Protein AF-A0A076MW41-F1 (afdb_monomer_lite)

Secondary structure (DSSP, 8-state):
---EEEE-TTTS-HHHHHHHHHHHHHTT-SEEEE---SS--STT-

Radius of gyration: 11.6 Å; chains: 1; bounding box: 28×20×28 Å

Structure (mmCIF, N/CA/C/O backbone):
data_AF-A0A076MW41-F1
#
_entry.id   AF-A0A076MW41-F1
#
loop_
_atom_site.group_PDB
_atom_site.id
_atom_site.type_symbol
_atom_site.label_atom_id
_atom_site.label_alt_id
_atom_site.label_comp_id
_atom_site.label_asym_id
_atom_site.label_entity_id
_atom_site.label_seq_id
_atom_site.pdbx_PDB_ins_code
_atom_site.Cartn_x
_atom_site.Cartn_y
_atom_site.Cartn_z
_atom_site.occupancy
_atom_site.B_iso_or_equiv
_atom_site.auth_seq_id
_atom_site.auth_comp_id
_atom_site.auth_asym_id
_atom_site.auth_atom_id
_atom_site.pdbx_PDB_model_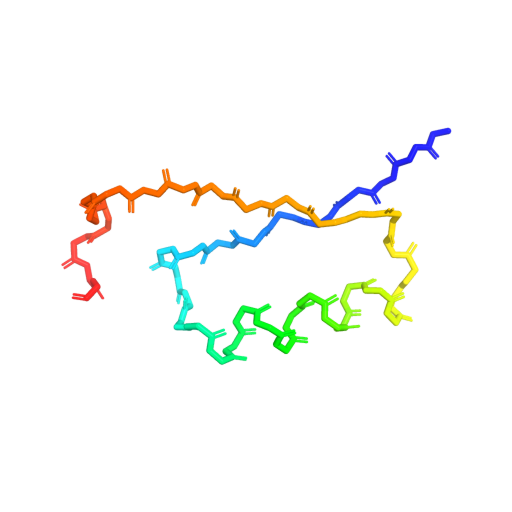num
ATOM 1 N N . MET A 1 1 ? -12.772 11.553 12.628 1.00 89.25 1 MET A N 1
ATOM 2 C CA . MET A 1 1 ? -11.389 11.374 12.135 1.00 89.25 1 MET A CA 1
ATOM 3 C C . MET A 1 1 ? -11.388 10.111 11.296 1.00 89.25 1 MET A C 1
ATOM 5 O O . MET A 1 1 ? -11.949 9.141 11.784 1.00 89.25 1 MET A O 1
ATOM 9 N N . ARG A 1 2 ? -10.866 10.147 10.062 1.00 96.94 2 ARG A N 1
ATOM 10 C CA . ARG A 1 2 ? -10.701 8.959 9.205 1.00 96.94 2 ARG A CA 1
ATOM 11 C C . ARG A 1 2 ? -9.212 8.671 9.043 1.00 96.94 2 ARG A C 1
ATOM 13 O O . ARG A 1 2 ? -8.451 9.627 8.892 1.00 96.94 2 ARG A O 1
ATOM 20 N N . ILE A 1 3 ? -8.814 7.407 9.076 1.00 98.06 3 ILE A N 1
ATOM 21 C CA . ILE A 1 3 ? -7.427 6.957 8.927 1.00 98.06 3 ILE A CA 1
ATOM 22 C C . ILE A 1 3 ? -7.328 6.093 7.669 1.00 98.06 3 ILE A C 1
ATOM 24 O O . ILE A 1 3 ? -8.066 5.121 7.519 1.00 98.06 3 ILE A O 1
ATOM 28 N N . GLY A 1 4 ? -6.416 6.454 6.768 1.00 98.25 4 GLY A N 1
ATOM 29 C CA . GLY A 1 4 ? -6.173 5.731 5.520 1.00 98.25 4 GLY A CA 1
ATOM 30 C C . GLY A 1 4 ? -4.820 5.027 5.490 1.00 98.25 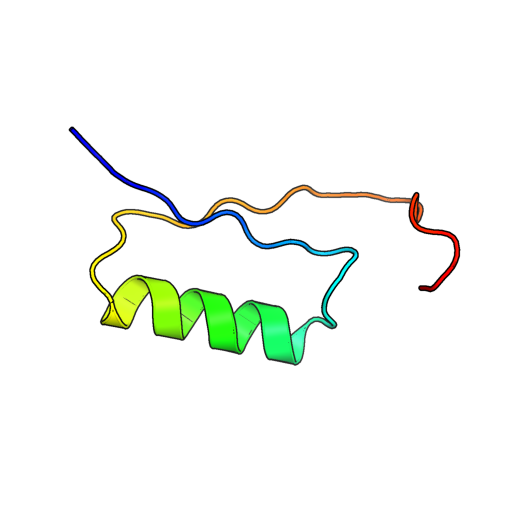4 GLY A C 1
ATOM 31 O O . GLY A 1 4 ? -3.927 5.340 6.282 1.00 98.25 4 GLY A O 1
ATOM 32 N N . TYR A 1 5 ? -4.673 4.093 4.551 1.00 98.56 5 TYR A N 1
ATOM 33 C CA . TYR A 1 5 ? -3.425 3.381 4.272 1.00 98.56 5 TYR A CA 1
ATOM 34 C C . TYR A 1 5 ? -2.920 3.707 2.859 1.00 98.56 5 TYR A C 1
ATOM 36 O O . TYR A 1 5 ? -3.648 3.539 1.882 1.00 98.56 5 TYR A O 1
ATOM 44 N N . ASN A 1 6 ? -1.681 4.187 2.739 1.00 98.25 6 ASN A N 1
ATOM 45 C CA . ASN A 1 6 ? -1.088 4.534 1.446 1.00 98.25 6 ASN A CA 1
ATOM 46 C C . ASN A 1 6 ? -0.332 3.330 0.860 1.00 98.25 6 ASN A C 1
ATOM 48 O O . ASN A 1 6 ? 0.575 2.784 1.492 1.00 98.25 6 ASN A O 1
ATOM 52 N N . LEU A 1 7 ? -0.716 2.929 -0.349 1.00 98.38 7 LEU A N 1
ATOM 53 C CA . LEU A 1 7 ? -0.114 1.847 -1.113 1.00 98.38 7 LEU A CA 1
ATOM 54 C C . LEU A 1 7 ? 1.102 2.356 -1.897 1.00 98.38 7 LEU A C 1
ATOM 56 O O . LEU A 1 7 ? 0.983 3.148 -2.833 1.00 98.38 7 LEU A O 1
ATOM 60 N N . ALA A 1 8 ? 2.281 1.830 -1.569 1.00 96.62 8 ALA A N 1
ATOM 61 C CA . ALA A 1 8 ? 3.528 2.175 -2.245 1.00 96.62 8 ALA A CA 1
ATOM 62 C C . ALA A 1 8 ? 3.694 1.390 -3.561 1.00 96.62 8 ALA A C 1
ATOM 64 O O . ALA A 1 8 ? 4.337 0.338 -3.588 1.00 96.62 8 ALA A O 1
ATOM 65 N N . ALA A 1 9 ? 3.123 1.907 -4.654 1.00 95.25 9 ALA A N 1
ATOM 66 C CA . ALA A 1 9 ? 3.141 1.263 -5.974 1.00 95.25 9 ALA A CA 1
ATOM 67 C C . ALA A 1 9 ? 4.554 0.967 -6.522 1.00 95.25 9 ALA A C 1
ATOM 69 O O . ALA A 1 9 ? 4.741 -0.021 -7.223 1.00 95.25 9 ALA A O 1
ATOM 70 N N . GLU A 1 10 ? 5.558 1.761 -6.141 1.00 94.19 10 GLU A N 1
ATOM 71 C CA . GLU A 1 10 ? 6.964 1.536 -6.524 1.00 94.19 10 GLU A CA 1
ATOM 72 C C . GLU A 1 10 ? 7.688 0.505 -5.656 1.00 94.19 10 GLU A C 1
ATOM 74 O O . GLU A 1 10 ? 8.779 0.056 -5.989 1.00 94.19 10 GLU A O 1
ATOM 79 N N . ALA A 1 11 ? 7.147 0.150 -4.495 1.00 94.31 11 ALA A N 1
ATOM 80 C CA . ALA A 1 11 ? 7.791 -0.828 -3.623 1.00 94.31 11 ALA A CA 1
ATOM 81 C C . ALA A 1 11 ? 7.265 -2.246 -3.880 1.00 94.31 11 ALA A C 1
ATOM 83 O O . ALA A 1 11 ? 7.943 -3.228 -3.578 1.00 94.31 11 ALA A O 1
ATOM 84 N N . PHE A 1 12 ? 6.049 -2.366 -4.423 1.00 94.88 12 PHE A N 1
ATOM 85 C CA . PHE A 1 12 ? 5.340 -3.636 -4.508 1.00 94.88 12 PHE A CA 1
ATOM 86 C C . PHE A 1 12 ? 4.647 -3.829 -5.853 1.00 94.88 12 PHE A C 1
ATOM 88 O O . PHE A 1 12 ? 3.972 -2.947 -6.371 1.00 94.88 12 PHE A O 1
ATOM 95 N N . GLY A 1 13 ? 4.733 -5.046 -6.390 1.00 93.94 13 GLY A N 1
ATOM 96 C CA . GLY A 1 13 ? 4.007 -5.407 -7.603 1.00 93.94 13 GLY A CA 1
ATOM 97 C C . GLY A 1 13 ? 2.487 -5.469 -7.396 1.00 93.94 13 GLY A C 1
ATOM 98 O O . GLY A 1 13 ? 1.990 -5.730 -6.301 1.00 93.94 13 GLY A O 1
ATOM 99 N N . ARG A 1 14 ? 1.733 -5.349 -8.497 1.00 95.38 14 ARG A N 1
ATOM 100 C CA . ARG A 1 14 ? 0.253 -5.299 -8.530 1.00 95.38 14 ARG A CA 1
ATOM 101 C C . ARG A 1 14 ? -0.487 -6.295 -7.625 1.00 95.38 14 ARG A C 1
ATOM 103 O O . ARG A 1 14 ? -1.468 -5.928 -6.992 1.00 95.38 14 ARG A O 1
ATOM 110 N N . LYS A 1 15 ? -0.045 -7.558 -7.552 1.00 98.19 15 LYS A N 1
ATOM 111 C CA . LYS A 1 15 ? -0.714 -8.584 -6.727 1.00 98.19 15 LYS A CA 1
ATOM 112 C C . LYS A 1 15 ? -0.553 -8.308 -5.233 1.00 98.19 15 LYS A C 1
ATOM 114 O O . LYS A 1 15 ? -1.490 -8.527 -4.473 1.00 98.19 15 LYS A O 1
ATOM 119 N N . GLU A 1 16 ? 0.620 -7.830 -4.835 1.00 98.25 16 GLU A N 1
ATOM 120 C CA . GLU A 1 16 ? 0.900 -7.486 -3.446 1.00 98.25 16 GLU A CA 1
ATOM 121 C C . GLU A 1 16 ? 0.148 -6.214 -3.039 1.00 98.25 16 GLU A C 1
ATOM 123 O O . GLU A 1 16 ? -0.443 -6.191 -1.966 1.00 98.25 16 GLU A O 1
ATOM 128 N N . LEU A 1 17 ? 0.041 -5.219 -3.927 1.00 98.31 17 LEU A N 1
ATOM 129 C CA . LEU A 1 17 ? -0.782 -4.024 -3.686 1.00 98.31 17 LEU A CA 1
ATOM 130 C C . LEU A 1 17 ? -2.255 -4.379 -3.429 1.00 98.31 17 LEU A C 1
ATOM 132 O O . LEU A 1 17 ? -2.858 -3.873 -2.487 1.00 98.31 17 LEU A O 1
ATOM 136 N N . VAL A 1 18 ? -2.827 -5.301 -4.212 1.00 98.56 18 VAL A N 1
ATOM 137 C CA . VAL A 1 18 ? -4.200 -5.789 -3.982 1.00 98.56 18 VAL A CA 1
ATOM 138 C C . VAL A 1 18 ? -4.312 -6.518 -2.640 1.00 98.56 18 VAL A C 1
ATOM 140 O O . VAL A 1 18 ? -5.264 -6.287 -1.896 1.00 98.56 18 VAL A O 1
ATOM 143 N N . ARG A 1 19 ? -3.334 -7.368 -2.293 1.00 98.75 19 ARG A N 1
ATOM 144 C CA . ARG A 1 19 ? -3.307 -8.057 -0.992 1.00 98.75 19 ARG A CA 1
ATOM 145 C C . ARG A 1 19 ? -3.267 -7.060 0.170 1.00 98.75 19 ARG A C 1
ATOM 147 O O . ARG A 1 19 ? -3.988 -7.247 1.146 1.00 98.75 19 ARG A O 1
ATOM 154 N N . GLN A 1 20 ? -2.454 -6.010 0.059 1.00 98.81 20 GLN A N 1
ATOM 155 C CA . GLN A 1 20 ? -2.357 -4.945 1.057 1.00 98.81 20 GLN A CA 1
ATOM 156 C C . GLN A 1 20 ? -3.652 -4.138 1.165 1.00 98.81 20 GLN A C 1
ATOM 158 O O . GLN A 1 20 ? -4.077 -3.853 2.279 1.00 98.81 20 GLN A O 1
ATOM 163 N N . ALA A 1 21 ? -4.321 -3.832 0.049 1.00 98.75 21 ALA A N 1
ATOM 164 C CA . ALA A 1 21 ? -5.608 -3.137 0.069 1.00 98.75 21 ALA A CA 1
ATOM 165 C C . ALA A 1 21 ? -6.681 -3.933 0.833 1.00 98.75 21 ALA A C 1
ATOM 167 O O . ALA A 1 21 ? -7.359 -3.386 1.701 1.00 98.75 21 ALA A O 1
ATOM 168 N N . VAL A 1 22 ? -6.774 -5.243 0.574 1.00 98.81 22 VAL A N 1
ATOM 169 C CA . VAL A 1 22 ? -7.675 -6.145 1.313 1.00 98.81 22 VAL A CA 1
ATOM 170 C C . VAL A 1 22 ? -7.295 -6.209 2.796 1.00 98.81 22 VAL A C 1
ATOM 172 O O . VAL A 1 22 ? -8.164 -6.156 3.662 1.00 98.81 22 VAL 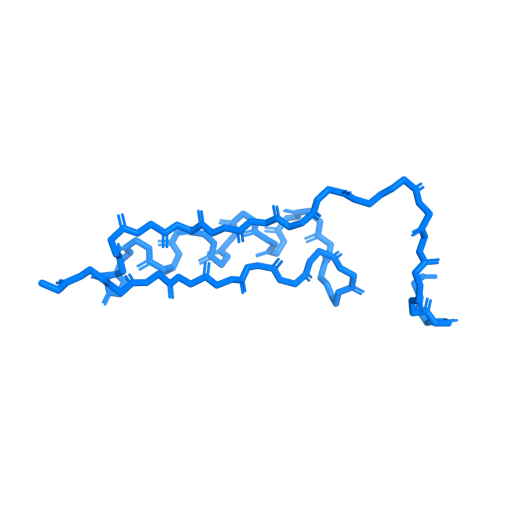A O 1
ATOM 175 N N . ALA A 1 23 ? -6.000 -6.296 3.110 1.00 98.81 23 ALA A N 1
ATOM 176 C CA . ALA A 1 23 ? -5.532 -6.314 4.494 1.00 98.81 23 ALA A CA 1
ATOM 177 C C . ALA A 1 23 ? -5.826 -4.995 5.232 1.00 98.81 23 ALA A C 1
ATOM 179 O O . ALA A 1 23 ? -6.155 -5.027 6.415 1.00 98.81 23 ALA A O 1
ATOM 180 N N . ALA A 1 24 ? -5.742 -3.850 4.550 1.00 98.81 24 ALA A N 1
ATOM 181 C CA . ALA A 1 24 ? -6.071 -2.547 5.118 1.00 98.81 24 ALA A CA 1
ATOM 182 C C . ALA A 1 24 ? -7.561 -2.453 5.483 1.00 98.81 24 ALA A C 1
ATOM 184 O O . ALA A 1 24 ? -7.894 -2.023 6.587 1.00 98.81 24 ALA A O 1
ATOM 185 N N . GLU A 1 25 ? -8.454 -2.933 4.614 1.00 98.75 25 GLU A N 1
ATOM 186 C CA . GLU A 1 25 ? -9.886 -3.019 4.927 1.00 98.75 25 GLU A CA 1
ATOM 187 C C . GLU A 1 25 ? -10.138 -3.933 6.140 1.00 98.75 25 GLU A C 1
ATOM 189 O O . GLU A 1 25 ? -10.813 -3.539 7.091 1.00 98.75 25 GLU A O 1
ATOM 194 N N . GLN A 1 26 ? -9.522 -5.120 6.169 1.00 98.75 26 GLN A N 1
ATOM 195 C CA . GLN A 1 26 ? -9.647 -6.066 7.289 1.00 98.75 26 GLN A CA 1
ATOM 196 C C . GLN A 1 26 ? -9.092 -5.520 8.613 1.00 98.75 26 GLN A C 1
ATOM 198 O O . GLN A 1 26 ? -9.582 -5.884 9.682 1.00 98.75 26 GLN A O 1
ATOM 203 N N . ALA A 1 27 ? -8.081 -4.652 8.554 1.00 98.56 27 ALA A N 1
ATOM 204 C CA . ALA A 1 27 ? -7.496 -3.987 9.715 1.00 98.56 27 ALA A CA 1
ATOM 205 C C . ALA A 1 27 ? -8.303 -2.764 10.194 1.00 98.56 27 ALA A C 1
ATOM 207 O O . ALA A 1 27 ? -7.979 -2.202 11.241 1.00 98.56 27 ALA A O 1
ATOM 208 N N . GLY A 1 28 ? -9.350 -2.361 9.464 1.00 98.50 28 GLY A N 1
ATOM 209 C CA . GLY A 1 28 ? -10.244 -1.266 9.844 1.00 98.50 28 GLY A CA 1
ATOM 210 C C . GLY A 1 28 ? -9.812 0.121 9.363 1.00 98.50 28 GLY A C 1
ATOM 211 O O . GLY A 1 28 ? -10.264 1.114 9.932 1.00 98.50 28 GLY A O 1
ATOM 212 N N . PHE A 1 29 ? -8.954 0.219 8.340 1.00 98.75 29 PHE A N 1
ATOM 213 C CA . PHE A 1 29 ? -8.687 1.502 7.684 1.00 98.75 29 PHE A CA 1
ATOM 214 C C . PHE A 1 29 ? -9.913 1.969 6.887 1.00 98.75 29 PHE A C 1
ATOM 216 O O . PHE A 1 29 ? -10.588 1.179 6.229 1.00 98.75 29 PHE A O 1
ATOM 223 N N . ASP A 1 30 ? -10.180 3.275 6.906 1.00 98.69 30 ASP A N 1
ATOM 224 C CA . ASP A 1 30 ? -11.361 3.874 6.272 1.00 98.69 30 ASP A CA 1
ATOM 225 C C . ASP A 1 30 ? -11.250 3.991 4.745 1.00 98.69 30 ASP A C 1
ATOM 227 O O . ASP A 1 30 ? -12.246 4.277 4.072 1.00 98.69 30 ASP A O 1
ATOM 231 N N . PHE A 1 31 ? -10.027 3.930 4.215 1.00 98.56 31 PHE A N 1
ATOM 232 C CA . PHE A 1 31 ? -9.719 4.011 2.790 1.00 98.56 31 PHE A CA 1
ATOM 233 C C . PHE A 1 31 ? -8.266 3.609 2.514 1.00 98.56 31 PHE A C 1
ATOM 235 O O . PHE A 1 31 ? -7.418 3.591 3.411 1.00 98.56 31 PHE A O 1
ATOM 242 N N . VAL A 1 32 ? -7.980 3.355 1.239 1.00 98.62 32 VAL A N 1
ATOM 243 C CA . VAL A 1 32 ? -6.618 3.289 0.713 1.00 98.62 32 VAL A CA 1
ATOM 244 C C . VAL A 1 32 ? -6.401 4.388 -0.316 1.00 98.62 32 VAL A C 1
ATOM 246 O O . VAL A 1 32 ? -7.326 4.758 -1.038 1.00 98.62 32 VAL A O 1
ATOM 249 N N . GLU A 1 33 ? -5.177 4.892 -0.387 1.00 98.44 33 GLU A N 1
ATOM 250 C CA . GLU A 1 33 ? -4.711 5.772 -1.461 1.00 98.44 33 GLU A CA 1
ATOM 251 C C . GLU A 1 33 ? -3.556 5.098 -2.194 1.00 98.44 33 GLU A C 1
ATOM 253 O O . GLU A 1 33 ? -2.809 4.316 -1.608 1.00 98.44 33 GLU A O 1
ATOM 258 N N . ILE A 1 34 ? -3.416 5.389 -3.481 1.00 97.94 34 ILE A N 1
ATOM 259 C CA . ILE A 1 34 ? -2.317 4.910 -4.313 1.00 97.94 34 ILE A CA 1
ATOM 260 C C . ILE A 1 34 ? -1.924 6.025 -5.270 1.00 97.94 34 ILE A C 1
ATOM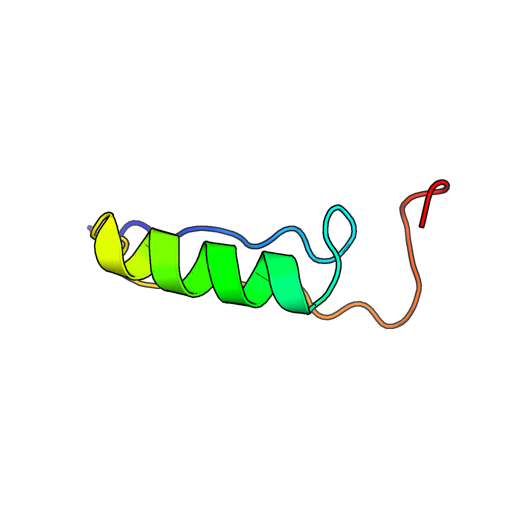 262 O O . ILE A 1 34 ? -2.785 6.689 -5.848 1.00 97.94 34 ILE A O 1
ATOM 266 N N . SER A 1 35 ? -0.625 6.231 -5.431 1.00 95.44 35 SER A N 1
ATOM 267 C CA . SER A 1 35 ? -0.113 7.212 -6.377 1.00 95.44 35 SER A CA 1
ATOM 268 C C . SER A 1 35 ? 0.066 6.581 -7.756 1.00 95.44 35 SER A C 1
ATOM 270 O O . SER A 1 35 ? 0.726 5.549 -7.886 1.00 95.44 35 SER A O 1
ATOM 272 N N . ASP A 1 36 ? -0.500 7.217 -8.777 1.00 94.50 36 ASP A N 1
ATOM 273 C CA . ASP A 1 36 ? -0.398 6.790 -10.171 1.00 94.50 36 ASP A CA 1
ATOM 274 C C . ASP A 1 36 ? 0.838 7.412 -10.828 1.00 94.50 36 ASP A C 1
ATOM 276 O O . AS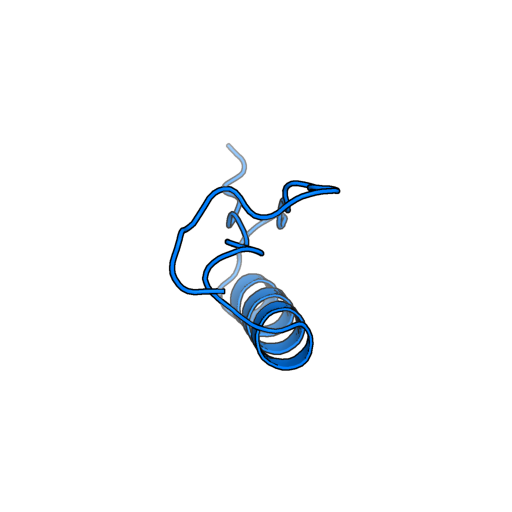P A 1 36 ? 0.903 8.626 -11.033 1.00 94.50 36 ASP A O 1
ATOM 280 N N . HIS A 1 37 ? 1.832 6.581 -11.126 1.00 93.00 37 HIS A N 1
ATOM 281 C CA . HIS A 1 37 ? 3.089 7.017 -11.716 1.00 93.00 37 HIS A CA 1
ATOM 282 C C . HIS A 1 37 ? 3.308 6.343 -13.058 1.00 93.00 37 HIS A C 1
ATOM 284 O O . HIS A 1 37 ? 3.225 5.124 -13.193 1.00 93.00 37 HIS A O 1
ATOM 290 N N . PHE A 1 38 ? 3.609 7.162 -14.063 1.00 90.44 38 PHE A N 1
ATOM 291 C CA . PHE A 1 38 ? 3.874 6.680 -15.413 1.00 90.44 38 PHE A CA 1
ATOM 292 C C . PHE A 1 38 ? 5.301 6.136 -15.576 1.00 90.44 38 PHE A C 1
ATOM 294 O O . PHE A 1 38 ? 5.534 5.207 -16.348 1.00 90.44 38 PHE A O 1
ATOM 301 N N . HIS A 1 39 ? 6.257 6.711 -14.844 1.00 91.56 39 HIS A N 1
ATOM 302 C CA . HIS A 1 39 ? 7.649 6.283 -14.832 1.00 91.56 39 HIS A CA 1
ATOM 303 C C . HIS A 1 39 ? 8.083 5.947 -13.407 1.00 91.56 39 HIS A C 1
ATOM 305 O O . HIS A 1 39 ? 7.723 6.704 -12.501 1.00 91.56 39 HIS A O 1
ATOM 311 N N . PRO A 1 40 ? 8.890 4.8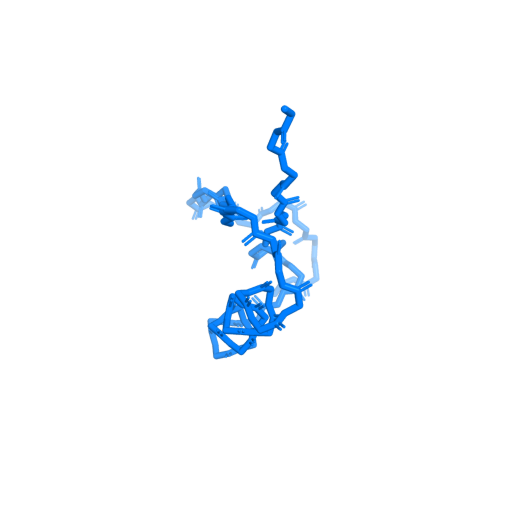85 -13.227 1.00 88.00 40 PRO A N 1
ATOM 312 C CA . PRO A 1 40 ? 9.508 4.601 -11.944 1.00 88.00 40 PRO A CA 1
ATOM 313 C C . PRO A 1 40 ? 10.372 5.770 -11.481 1.00 88.00 40 PRO A C 1
ATOM 315 O O . PRO A 1 40 ? 11.079 6.380 -12.293 1.00 88.00 40 PRO A O 1
ATOM 318 N N . TRP A 1 41 ? 10.348 6.059 -10.183 1.00 86.75 41 TRP A N 1
ATOM 319 C CA . TRP A 1 41 ? 11.320 6.971 -9.561 1.00 86.75 41 TRP A CA 1
ATOM 320 C C . TRP A 1 41 ? 12.226 6.270 -8.553 1.00 86.75 41 TRP A C 1
ATOM 322 O O . TRP A 1 41 ? 13.156 6.894 -8.038 1.00 86.75 41 TRP A O 1
ATOM 332 N N . LEU A 1 42 ? 11.967 4.994 -8.257 1.00 86.19 42 LEU A N 1
ATOM 333 C CA . LEU A 1 42 ? 12.931 4.147 -7.573 1.00 86.19 42 LEU A CA 1
ATOM 334 C C . LEU A 1 42 ? 13.833 3.453 -8.596 1.00 86.19 42 LEU A C 1
ATOM 336 O O . LEU A 1 42 ? 13.363 2.859 -9.563 1.00 86.19 42 LEU A O 1
ATOM 340 N N . ASP A 1 43 ? 15.140 3.473 -8.339 1.00 83.38 43 ASP A N 1
ATOM 341 C CA . ASP A 1 43 ? 16.148 2.872 -9.224 1.00 83.38 43 ASP A CA 1
ATOM 342 C C . ASP A 1 43 ? 16.084 1.329 -9.277 1.00 83.38 43 ASP A C 1
ATOM 344 O O . ASP A 1 43 ? 16.800 0.704 -10.057 1.00 83.38 43 ASP A O 1
ATOM 348 N N . ASN A 1 44 ? 15.277 0.696 -8.419 1.00 76.94 44 ASN A N 1
ATOM 349 C CA . ASN A 1 44 ? 15.260 -0.750 -8.179 1.00 76.94 44 ASN A CA 1
ATOM 350 C C . ASN A 1 44 ? 13.952 -1.455 -8.587 1.00 76.94 44 ASN A C 1
ATOM 352 O O . ASN A 1 44 ? 13.649 -2.522 -8.044 1.00 76.94 44 ASN A O 1
ATOM 356 N N . GLN A 1 45 ? 13.192 -0.856 -9.503 1.00 67.12 45 GLN A N 1
ATOM 357 C CA . GLN A 1 45 ? 11.958 -1.406 -10.079 1.00 67.12 45 GLN A CA 1
ATOM 358 C C . GLN A 1 45 ? 12.216 -2.402 -11.219 1.00 67.12 45 GLN A C 1
ATOM 360 O O . GLN A 1 45 ? 13.121 -2.155 -12.048 1.00 67.12 45 GLN A O 1
#

InterPro domains:
  IPR036661 Luciferase-like domain superfamily [G3DSA:3.20.20.30] (1-45)
  IPR036661 Luciferase-like domain superfamily [SSF51679] (1-41)

Sequence (45 aa):
MRIGYNLAAEAFGRKELVRQAVAAEQAGFDFVEISDHFHPWLDNQ

Foldseek 3Di:
DAAEAEQDPLVDPPVVSVVVQVVCVVVPHPYYHYDDDPDHPDPPD

pLDDT: mean 94.83, std 6.36, range [67.12, 98.81]

Organism: NCBI:txid1068978